Protein AF-A0A8S3FYE8-F1 (afdb_monomer)

Solvent-accessible surface area (backbone atoms only — not comparable to full-atom values): 4305 Å² total; per-residue (Å²): 135,89,83,79,79,80,72,74,92,68,82,67,78,74,72,84,82,85,85,86,80,69,68,43,73,55,70,52,75,45,75,61,89,53,68,37,87,91,77,60,50,47,60,51,72,47,76,50,76,41,49,66,80,77,55,75,77,86,83,118

InterPro domains:
  IPR005033 YEATS [PTHR47573] (11-60)
  IPR038704 YEATS superfamily [G3DSA:2.60.40.1970] (17-60)
  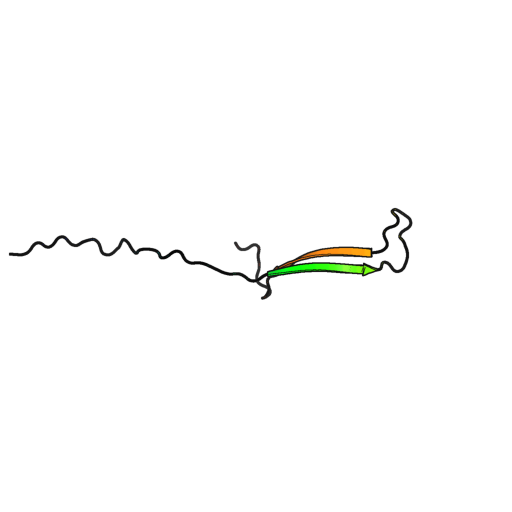IPR055129 YEATS domain [PS51037] (13-60)

Secondary structure (DSSP, 8-state):
--------TT----PPPP----EEEEEEEEE-SS--TTT---EEEEEEEEETTS--GGG-

Structure (mmCIF, N/CA/C/O backbone):
data_AF-A0A8S3FYE8-F1
#
_entry.id   AF-A0A8S3FYE8-F1
#
loop_
_atom_site.group_PDB
_atom_site.id
_atom_site.type_symbol
_atom_site.label_atom_id
_atom_site.label_alt_id
_atom_site.label_comp_id
_atom_site.label_asym_id
_atom_site.label_entity_id
_atom_site.label_seq_id
_atom_site.pdbx_PDB_ins_code
_atom_site.Cartn_x
_atom_si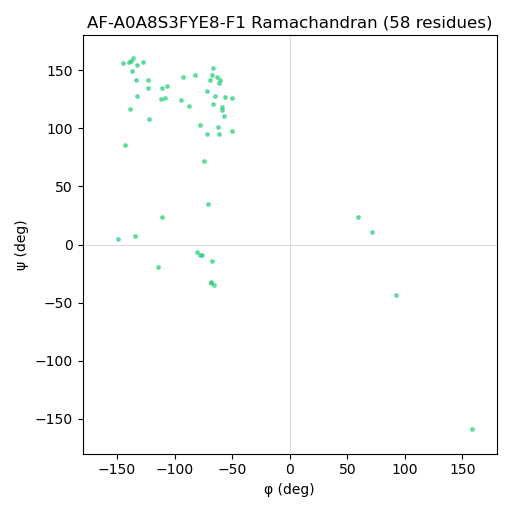te.Cartn_y
_atom_site.Cartn_z
_atom_site.occupancy
_atom_site.B_iso_or_equiv
_atom_site.auth_seq_id
_atom_site.auth_comp_id
_atom_site.auth_asym_id
_atom_site.auth_atom_id
_atom_site.pdbx_PDB_model_num
ATOM 1 N N . MET A 1 1 ? -36.340 -0.144 61.056 1.00 38.41 1 MET A N 1
ATOM 2 C CA . MET A 1 1 ? -37.203 -0.105 59.853 1.00 38.41 1 MET A CA 1
ATOM 3 C C . MET A 1 1 ? -36.387 0.518 58.724 1.00 38.41 1 MET A C 1
ATOM 5 O O . MET A 1 1 ? -35.803 1.570 58.937 1.00 38.41 1 MET A O 1
ATOM 9 N N . ARG A 1 2 ? -36.208 -0.213 57.616 1.00 46.00 2 ARG A N 1
ATOM 10 C CA . ARG A 1 2 ? -35.303 0.097 56.489 1.00 46.00 2 ARG A CA 1
ATOM 11 C C . ARG A 1 2 ? -35.639 1.424 55.806 1.00 46.00 2 ARG A C 1
ATOM 13 O O . ARG A 1 2 ? -36.800 1.598 55.473 1.00 46.00 2 ARG A O 1
ATOM 20 N N . LEU A 1 3 ? -34.617 2.176 55.393 1.00 43.78 3 LEU A N 1
ATOM 21 C CA . LEU A 1 3 ? -34.548 2.773 54.052 1.00 43.78 3 LEU A CA 1
ATOM 22 C C . LEU A 1 3 ? -33.085 2.732 53.581 1.00 43.78 3 LEU A C 1
ATOM 24 O O . LEU A 1 3 ? -32.309 3.657 53.791 1.00 43.78 3 LEU A O 1
ATOM 28 N N . GLY A 1 4 ? -32.701 1.592 52.998 1.00 42.81 4 GLY A N 1
ATOM 29 C CA . GLY A 1 4 ? -31.451 1.469 52.259 1.00 42.81 4 GLY A CA 1
ATOM 30 C C . GLY A 1 4 ? -31.531 2.331 51.004 1.00 42.81 4 GLY A C 1
ATOM 31 O O . GLY A 1 4 ? -32.430 2.140 50.183 1.00 42.81 4 GLY A O 1
ATOM 32 N N . GLY A 1 5 ? -30.608 3.282 50.875 1.00 47.06 5 GLY A N 1
ATOM 33 C CA . GLY A 1 5 ? -30.419 4.030 49.642 1.00 47.06 5 GLY A CA 1
ATOM 34 C C . GLY A 1 5 ? -30.100 3.056 48.513 1.00 47.06 5 GLY A C 1
ATOM 35 O O . GLY A 1 5 ? -29.108 2.331 48.571 1.00 47.06 5 GLY A O 1
ATOM 36 N N . LYS A 1 6 ? -30.964 3.011 47.496 1.00 51.34 6 LYS A N 1
ATOM 37 C CA . LYS A 1 6 ? -30.651 2.374 46.218 1.00 51.34 6 LYS A CA 1
ATOM 38 C C . LYS A 1 6 ? -29.477 3.138 45.612 1.00 51.34 6 LYS A C 1
ATOM 40 O O . LYS A 1 6 ? -29.666 4.216 45.057 1.00 51.34 6 LYS A O 1
ATOM 45 N N . LEU A 1 7 ? -28.274 2.580 45.726 1.00 52.69 7 LEU A N 1
ATOM 46 C CA . LEU A 1 7 ? -27.178 2.941 44.840 1.00 52.69 7 LEU A CA 1
ATOM 47 C C . LEU A 1 7 ? -27.669 2.617 43.422 1.00 52.69 7 LEU A C 1
ATOM 49 O O . LEU A 1 7 ? -28.008 1.468 43.134 1.00 52.69 7 LEU A O 1
ATOM 53 N N . ASN A 1 8 ? -27.819 3.637 42.580 1.00 51.59 8 ASN A N 1
ATOM 54 C CA . ASN A 1 8 ? -28.268 3.465 41.205 1.00 51.59 8 ASN A CA 1
ATOM 55 C C . ASN A 1 8 ? -27.315 2.493 40.499 1.00 51.59 8 ASN A C 1
ATOM 57 O O . ASN A 1 8 ? -26.157 2.813 40.253 1.00 51.59 8 ASN A O 1
ATOM 61 N N . SER A 1 9 ? -27.807 1.297 40.182 1.00 54.31 9 SER A N 1
ATOM 62 C CA . SER A 1 9 ? -27.070 0.181 39.577 1.00 54.31 9 SER A CA 1
ATOM 63 C C . SER A 1 9 ? -26.691 0.415 38.103 1.00 54.31 9 SER A C 1
ATOM 65 O O . SER A 1 9 ? -26.745 -0.509 37.295 1.00 54.31 9 SER A O 1
ATOM 67 N N . MET A 1 10 ? -26.382 1.655 37.717 1.00 50.12 10 MET A N 1
ATOM 68 C CA . MET A 1 10 ? -26.259 2.094 36.321 1.00 50.12 10 MET A CA 1
ATOM 69 C C . MET A 1 10 ? -25.018 2.946 36.026 1.00 50.12 10 MET A C 1
ATOM 71 O O . MET A 1 10 ? -24.843 3.348 34.878 1.00 50.12 10 MET A O 1
ATOM 75 N N . GLU A 1 11 ? -24.081 3.116 36.963 1.00 57.19 11 GLU A N 1
ATOM 76 C CA . GLU A 1 11 ? -22.677 3.307 36.564 1.00 57.19 11 GLU A CA 1
ATOM 77 C C . GLU A 1 11 ? -22.127 1.952 36.116 1.00 57.19 11 GLU A C 1
ATOM 79 O O . GLU A 1 11 ? -21.381 1.255 36.799 1.00 57.19 11 GLU A O 1
ATOM 84 N N . LYS A 1 12 ? -22.593 1.527 34.941 1.00 58.06 12 LYS A N 1
ATOM 85 C CA . LYS A 1 12 ? -22.038 0.405 34.201 1.00 58.06 12 LYS A CA 1
ATOM 86 C C . LYS A 1 12 ? -20.598 0.800 33.894 1.00 58.06 12 LYS A C 1
ATOM 88 O O . LYS A 1 12 ? -20.373 1.538 32.938 1.00 58.06 12 LYS A O 1
ATOM 93 N N . LEU A 1 13 ? -19.655 0.373 34.737 1.00 61.81 13 LEU A N 1
ATOM 94 C CA . LEU A 1 13 ? -18.221 0.471 34.487 1.00 61.81 13 LEU A CA 1
ATOM 95 C C . LEU A 1 13 ? -17.983 -0.107 33.091 1.00 61.81 13 LEU A C 1
ATOM 97 O O . LEU A 1 13 ? -17.980 -1.323 32.898 1.00 61.81 13 LEU A O 1
ATOM 101 N N . ARG A 1 14 ? -17.891 0.766 32.084 1.00 68.31 14 ARG A N 1
ATOM 102 C CA . ARG A 1 14 ? -17.542 0.362 30.729 1.00 68.31 14 ARG A CA 1
ATOM 103 C C . ARG A 1 14 ? -16.072 0.016 30.805 1.00 68.31 14 ARG A C 1
ATOM 105 O O . ARG A 1 14 ? -15.221 0.897 30.741 1.00 68.31 14 ARG A O 1
ATOM 112 N N . THR A 1 15 ? -15.780 -1.263 30.999 1.00 78.00 15 THR A N 1
ATOM 113 C CA . THR A 1 15 ? -14.443 -1.780 30.740 1.00 78.00 15 THR A CA 1
ATOM 114 C C . THR A 1 15 ? -14.047 -1.311 29.339 1.00 78.00 15 THR A C 1
ATOM 116 O O . THR A 1 15 ? -14.840 -1.513 28.410 1.00 78.00 15 THR A O 1
ATOM 119 N N . PRO A 1 16 ? -12.894 -0.644 29.168 1.00 83.00 16 PRO A N 1
ATOM 120 C CA . PRO A 1 16 ? -12.461 -0.201 27.853 1.00 83.00 16 PRO A CA 1
ATOM 121 C C . PRO A 1 16 ? -12.388 -1.412 26.923 1.00 83.00 16 PRO A C 1
ATOM 123 O O . PRO A 1 16 ? -11.789 -2.434 27.257 1.00 83.00 16 PRO A O 1
ATOM 126 N N . VAL A 1 17 ? -13.053 -1.310 25.774 1.00 90.56 17 VAL A N 1
ATOM 127 C CA . VAL A 1 17 ? -13.035 -2.358 24.754 1.00 90.56 17 VAL A CA 1
ATOM 128 C C . VAL A 1 17 ? -11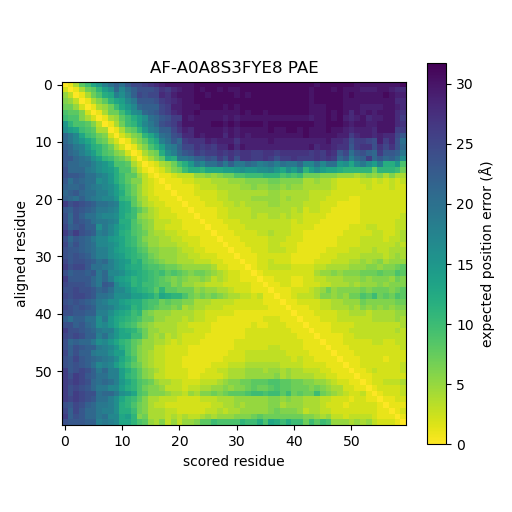.832 -2.099 23.858 1.00 90.56 17 VAL A C 1
ATOM 130 O O . VAL A 1 17 ? -11.746 -1.050 23.226 1.00 90.56 17 VAL A O 1
ATOM 133 N N . VAL A 1 18 ? -10.905 -3.053 23.807 1.00 93.94 18 VAL A N 1
ATOM 134 C CA . VAL A 1 18 ? -9.761 -3.019 22.889 1.00 93.94 18 VAL A CA 1
ATOM 135 C C . VAL A 1 18 ? -10.128 -3.803 21.633 1.00 93.94 18 VAL A C 1
ATOM 137 O O . VAL A 1 18 ? -10.497 -4.973 21.718 1.00 93.94 18 VAL A O 1
ATOM 140 N N . ILE A 1 19 ? -10.027 -3.161 20.468 1.00 93.25 19 ILE A N 1
ATOM 141 C CA . ILE A 1 19 ? -10.292 -3.777 19.163 1.00 93.25 19 ILE A CA 1
ATOM 142 C C . ILE A 1 19 ? -8.968 -3.886 18.409 1.00 93.25 19 ILE A C 1
ATOM 144 O O . ILE A 1 19 ? -8.278 -2.890 18.214 1.00 93.25 19 ILE A O 1
ATOM 148 N N . ILE A 1 20 ? -8.625 -5.097 17.969 1.00 95.00 20 ILE A N 1
ATOM 149 C CA . ILE A 1 20 ? -7.416 -5.373 17.185 1.00 95.00 20 ILE A CA 1
ATOM 150 C C . ILE A 1 20 ? -7.837 -5.693 15.750 1.00 95.00 20 ILE A C 1
ATOM 152 O O . ILE A 1 20 ? -8.665 -6.579 15.528 1.00 95.00 20 ILE A O 1
ATOM 156 N N . LYS A 1 21 ? -7.265 -4.980 14.773 1.00 95.12 21 LYS A N 1
ATOM 157 C CA . LYS A 1 21 ? -7.506 -5.188 13.339 1.00 95.12 21 LYS A CA 1
ATOM 158 C C . LYS A 1 21 ? -6.180 -5.477 12.626 1.00 95.12 21 LYS A C 1
ATOM 160 O O . LYS A 1 21 ? -5.360 -4.569 12.504 1.00 95.12 21 LYS A O 1
ATOM 165 N N . PRO A 1 22 ? -5.932 -6.722 12.184 1.00 96.62 22 PRO A N 1
ATOM 166 C CA . PRO A 1 22 ? -4.723 -7.038 11.437 1.00 96.62 22 PRO A CA 1
ATOM 167 C C . PRO A 1 22 ? -4.751 -6.389 10.048 1.00 96.62 22 PRO A C 1
ATOM 169 O O . PRO A 1 22 ? -5.783 -6.365 9.370 1.00 96.62 22 PRO A O 1
ATOM 172 N N . ILE A 1 23 ? -3.591 -5.901 9.615 1.00 96.94 23 ILE A N 1
A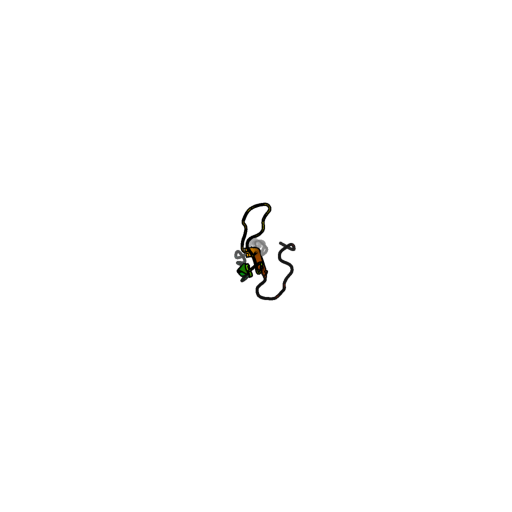TOM 173 C CA . ILE A 1 23 ? -3.380 -5.286 8.302 1.00 96.94 23 ILE A CA 1
ATOM 174 C C . ILE A 1 23 ? -2.195 -5.935 7.592 1.00 96.94 23 ILE A C 1
ATOM 176 O O . ILE A 1 23 ? -1.288 -6.485 8.217 1.00 96.94 23 ILE A O 1
ATOM 180 N N . LEU A 1 24 ? -2.192 -5.818 6.271 1.00 97.69 24 LEU A N 1
ATOM 181 C CA . LEU A 1 24 ? -1.069 -6.129 5.400 1.00 97.69 24 LEU A CA 1
ATOM 182 C C . LEU A 1 24 ? -0.476 -4.814 4.897 1.00 97.69 24 LEU A C 1
ATOM 184 O O . LEU A 1 24 ? -1.216 -3.932 4.464 1.00 97.69 24 LEU A O 1
ATOM 188 N N . TYR A 1 25 ? 0.846 -4.690 4.893 1.00 97.88 25 TYR A N 1
ATOM 189 C CA . TYR A 1 25 ? 1.547 -3.541 4.321 1.00 97.88 25 TYR A CA 1
ATOM 190 C C . TYR A 1 25 ? 2.690 -4.018 3.426 1.00 97.88 25 TYR A C 1
ATOM 192 O O . TYR A 1 25 ? 3.195 -5.128 3.591 1.00 97.88 25 TYR A O 1
ATOM 200 N N . GLY A 1 26 ? 3.087 -3.196 2.458 1.00 98.44 26 GLY A N 1
ATOM 201 C CA . GLY A 1 26 ? 4.209 -3.514 1.579 1.00 98.44 26 GLY A CA 1
ATOM 202 C C . GLY A 1 26 ? 4.166 -2.755 0.263 1.00 98.44 26 GLY A C 1
ATOM 203 O O . GLY A 1 26 ? 3.516 -1.716 0.148 1.00 98.44 26 GLY A O 1
ATOM 204 N N . ASN A 1 27 ? 4.862 -3.283 -0.743 1.00 98.62 27 ASN A N 1
ATOM 205 C CA . ASN A 1 27 ? 4.781 -2.797 -2.110 1.00 98.62 27 ASN A CA 1
ATOM 206 C C . ASN A 1 27 ? 4.737 -3.946 -3.124 1.00 98.62 27 ASN A C 1
ATOM 208 O O . ASN A 1 27 ? 5.166 -5.066 -2.866 1.00 98.62 27 ASN A O 1
ATOM 212 N N . THR A 1 28 ? 4.224 -3.649 -4.312 1.00 98.06 28 THR A N 1
ATOM 213 C CA . THR A 1 28 ? 4.432 -4.476 -5.503 1.00 98.06 28 THR A CA 1
ATOM 214 C C . THR A 1 28 ? 5.313 -3.710 -6.469 1.00 98.06 28 THR A C 1
ATOM 216 O O . THR A 1 28 ? 5.033 -2.538 -6.722 1.00 98.06 28 THR A O 1
ATOM 219 N N . ALA A 1 29 ? 6.325 -4.353 -7.047 1.00 98.25 29 ALA A N 1
ATOM 220 C CA . ALA A 1 29 ? 7.167 -3.768 -8.084 1.00 98.25 29 ALA A CA 1
ATOM 221 C C . ALA A 1 29 ? 7.148 -4.640 -9.344 1.00 98.25 29 ALA A C 1
ATOM 223 O O . ALA A 1 29 ? 7.145 -5.867 -9.265 1.00 98.25 29 ALA A O 1
ATOM 224 N N . LYS A 1 30 ? 7.131 -4.006 -10.518 1.00 98.00 30 LYS A N 1
ATOM 225 C CA . LYS A 1 30 ? 7.240 -4.684 -11.814 1.00 98.00 30 LYS A CA 1
ATOM 226 C C . LYS A 1 30 ? 8.269 -3.965 -12.676 1.00 98.00 30 LYS A C 1
ATOM 228 O O . LYS A 1 30 ? 8.165 -2.752 -12.870 1.00 98.00 30 LYS A O 1
ATOM 233 N N . HIS A 1 31 ? 9.230 -4.723 -13.197 1.00 97.56 31 HIS A N 1
ATOM 234 C CA . HIS A 1 31 ? 10.208 -4.218 -14.156 1.00 97.56 31 HIS A CA 1
ATOM 235 C C . HIS A 1 31 ? 9.502 -3.731 -15.431 1.00 97.56 31 HIS A C 1
ATOM 237 O O . HIS A 1 31 ? 8.554 -4.365 -15.900 1.00 97.56 31 HIS A O 1
ATOM 243 N N . LEU A 1 32 ? 9.951 -2.602 -15.980 1.00 96.75 32 LEU A N 1
ATOM 244 C CA . LEU A 1 32 ? 9.368 -1.973 -17.170 1.00 96.75 32 LEU A CA 1
ATOM 245 C C . LEU A 1 32 ? 9.785 -2.662 -18.481 1.00 96.75 32 LEU A C 1
ATOM 247 O O . LEU A 1 32 ? 9.220 -2.366 -19.526 1.00 96.75 32 LEU A O 1
ATOM 251 N N . GLY A 1 33 ? 10.737 -3.598 -18.430 1.00 96.56 33 GLY A N 1
ATOM 252 C CA . GLY A 1 33 ? 11.295 -4.287 -19.600 1.00 96.56 33 GLY A CA 1
ATOM 253 C C . GLY A 1 33 ? 12.534 -3.578 -20.140 1.00 96.56 33 GLY A C 1
ATOM 254 O O . GLY A 1 33 ? 13.556 -4.220 -20.360 1.00 96.56 33 GLY A O 1
ATOM 255 N N . THR A 1 34 ? 12.483 -2.252 -20.232 1.00 95.81 34 THR A N 1
ATOM 256 C CA . THR A 1 34 ? 13.618 -1.382 -20.555 1.00 95.81 34 THR A CA 1
ATOM 257 C C . THR A 1 34 ? 13.628 -0.159 -19.640 1.00 95.81 34 THR A C 1
ATOM 259 O O . THR A 1 34 ? 12.624 0.183 -19.010 1.00 95.81 34 THR A O 1
ATOM 262 N N . LYS A 1 35 ? 14.784 0.502 -19.537 1.00 96.50 35 LYS A N 1
ATOM 263 C CA . LYS A 1 35 ? 14.894 1.795 -18.859 1.00 96.50 35 LYS A CA 1
ATOM 264 C C . LYS A 1 35 ? 14.076 2.827 -19.641 1.00 96.50 35 LYS A C 1
ATOM 266 O O . LYS A 1 35 ? 14.252 2.942 -20.847 1.00 96.50 35 LYS A O 1
ATOM 271 N N . ARG A 1 36 ? 13.185 3.557 -18.969 1.00 95.94 36 ARG A N 1
ATOM 272 C CA . ARG A 1 36 ? 12.331 4.564 -19.609 1.00 95.94 36 ARG A CA 1
ATOM 273 C C . ARG A 1 36 ? 13.148 5.788 -20.01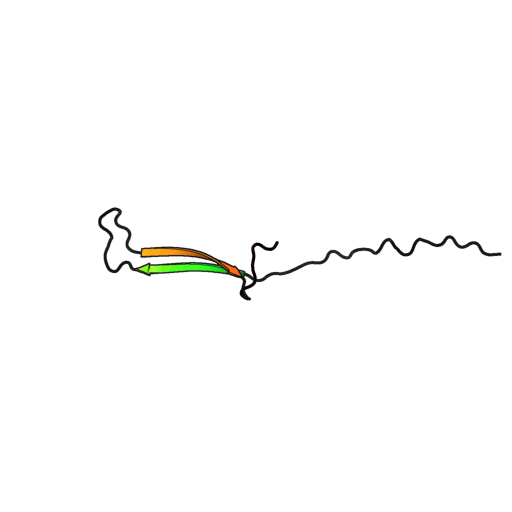4 1.00 95.94 36 ARG A C 1
ATOM 275 O O . ARG A 1 36 ? 13.862 6.338 -19.184 1.00 95.94 36 ARG A O 1
ATOM 282 N N . ASP A 1 37 ? 12.981 6.261 -21.242 1.00 96.00 37 ASP A N 1
ATOM 283 C CA . ASP A 1 37 ? 13.806 7.354 -21.777 1.00 96.00 37 ASP A CA 1
ATOM 284 C C . ASP A 1 37 ? 13.545 8.712 -21.108 1.00 96.00 37 ASP A C 1
ATOM 286 O O . ASP A 1 37 ? 14.466 9.505 -20.945 1.00 96.00 37 ASP A O 1
ATOM 290 N N . SER A 1 38 ? 12.309 8.975 -20.671 1.00 96.56 38 SER A N 1
ATOM 291 C CA . SER A 1 38 ? 11.913 10.282 -20.125 1.00 96.56 38 SER A CA 1
ATOM 292 C C . SER A 1 38 ? 12.562 10.629 -18.784 1.00 96.56 38 SER A C 1
ATOM 294 O O . SER A 1 38 ? 12.784 11.798 -18.492 1.00 96.56 38 SER A O 1
ATOM 296 N N . ASP A 1 39 ? 12.812 9.629 -17.942 1.00 96.56 39 ASP A N 1
ATOM 297 C CA . ASP A 1 39 ? 13.298 9.835 -16.570 1.00 96.56 39 ASP A CA 1
ATOM 298 C C . ASP A 1 39 ? 14.187 8.706 -16.044 1.00 96.56 39 ASP A C 1
ATOM 300 O O . ASP A 1 39 ? 14.602 8.701 -14.888 1.00 96.56 39 ASP A O 1
ATOM 304 N N . GLY A 1 40 ? 14.512 7.728 -16.883 1.00 97.31 40 GLY A N 1
ATOM 305 C CA . GLY A 1 40 ? 15.431 6.662 -16.532 1.00 97.31 40 GLY A CA 1
ATOM 306 C C . GLY A 1 40 ? 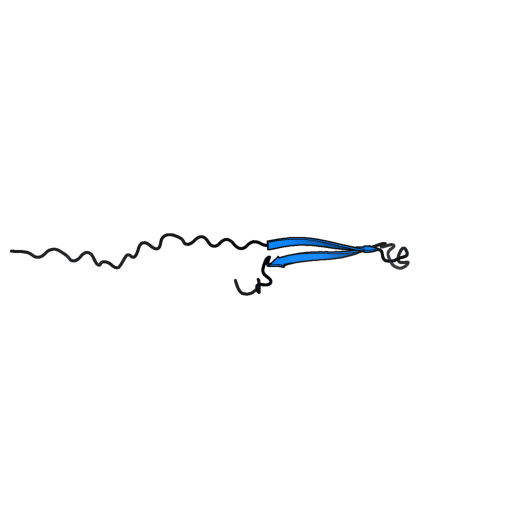14.899 5.643 -15.526 1.00 97.31 40 GLY A C 1
ATOM 307 O O . GLY A 1 40 ? 15.689 4.833 -15.038 1.00 97.31 40 GLY A O 1
ATOM 308 N N . HIS A 1 41 ? 13.605 5.640 -15.203 1.00 98.12 41 HIS A N 1
ATOM 309 C CA . HIS A 1 41 ? 13.036 4.634 -14.308 1.00 98.12 41 HIS A CA 1
ATOM 310 C C . HIS A 1 41 ? 13.055 3.233 -14.937 1.00 98.12 41 HIS A C 1
ATOM 312 O O . HIS A 1 41 ? 12.868 3.070 -16.142 1.00 98.12 41 HIS A O 1
ATOM 318 N N . THR A 1 42 ? 13.258 2.207 -14.107 1.00 97.69 42 THR A N 1
ATOM 319 C CA . THR A 1 42 ? 13.331 0.793 -14.535 1.00 97.69 42 THR A CA 1
ATOM 320 C C . THR A 1 42 ? 12.188 -0.057 -13.993 1.00 97.69 42 THR A C 1
ATOM 322 O O . THR A 1 42 ? 11.886 -1.117 -14.534 1.00 97.69 42 THR A O 1
ATOM 325 N N . HIS A 1 43 ? 11.525 0.399 -12.933 1.00 98.38 43 HIS A N 1
ATOM 326 C CA . HIS A 1 43 ? 10.426 -0.308 -12.294 1.00 98.38 43 HIS A CA 1
ATOM 327 C C . HIS A 1 43 ? 9.275 0.652 -12.039 1.00 98.38 43 HIS A C 1
ATOM 329 O O . HIS A 1 43 ? 9.481 1.791 -11.621 1.00 98.38 43 HIS A O 1
ATOM 335 N N . ARG A 1 44 ? 8.052 0.156 -12.221 1.00 97.31 44 ARG A N 1
ATOM 336 C CA . ARG A 1 44 ? 6.876 0.753 -11.589 1.00 97.31 44 ARG A CA 1
ATOM 337 C C . ARG A 1 44 ? 6.628 0.047 -10.270 1.00 97.31 44 ARG A C 1
ATOM 339 O O . ARG A 1 44 ? 6.805 -1.170 -10.179 1.00 97.31 44 ARG A O 1
ATOM 346 N N . TRP A 1 45 ? 6.185 0.794 -9.275 1.00 98.31 45 TRP A N 1
ATOM 347 C CA . TRP A 1 45 ? 5.861 0.237 -7.975 1.00 98.31 45 TRP A CA 1
ATOM 348 C C . TRP A 1 45 ? 4.600 0.872 -7.405 1.00 98.31 45 TRP A C 1
ATOM 350 O O . TRP A 1 45 ? 4.190 1.964 -7.794 1.00 98.31 45 TRP A O 1
ATOM 360 N N . SE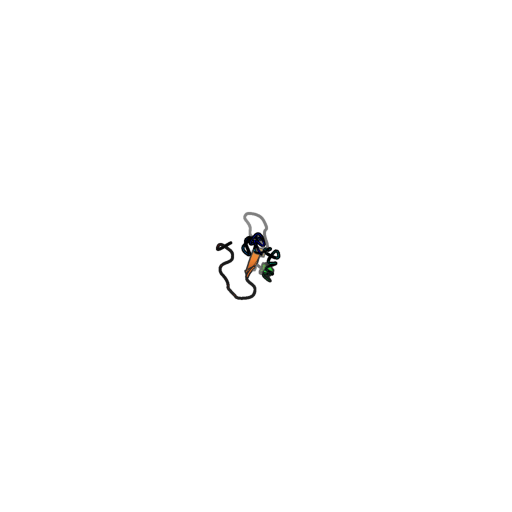R A 1 46 ? 3.962 0.146 -6.497 1.00 98.31 46 SER A N 1
ATOM 361 C CA . SER A 1 46 ? 2.794 0.609 -5.756 1.00 98.31 46 SER A CA 1
ATOM 362 C C . SER A 1 46 ? 2.943 0.153 -4.316 1.00 98.31 46 SER A C 1
ATOM 364 O O . SER A 1 46 ? 3.015 -1.048 -4.062 1.00 98.31 46 SER A O 1
ATOM 366 N N . VAL A 1 47 ? 3.037 1.108 -3.394 1.00 98.50 47 VAL A N 1
ATOM 367 C CA . VAL A 1 47 ? 2.999 0.854 -1.947 1.00 98.50 47 VAL A CA 1
ATOM 368 C C . VAL A 1 47 ? 1.539 0.723 -1.522 1.00 98.50 47 VAL A C 1
ATOM 370 O O . VAL A 1 47 ? 0.668 1.373 -2.099 1.00 98.50 47 VAL A O 1
ATOM 373 N N . TYR A 1 48 ? 1.256 -0.135 -0.547 1.00 97.56 48 TYR A N 1
ATOM 374 C CA . TYR A 1 48 ? -0.102 -0.375 -0.080 1.00 97.56 48 TYR A CA 1
ATOM 375 C C . TYR A 1 48 ? -0.182 -0.647 1.421 1.00 97.56 48 TYR A C 1
ATOM 377 O O . TYR A 1 48 ? 0.751 -1.156 2.045 1.00 97.56 48 TYR A O 1
ATOM 385 N N . ILE A 1 49 ? -1.377 -0.380 1.946 1.00 97.12 49 ILE A N 1
ATOM 386 C CA . ILE A 1 49 ? -1.933 -0.949 3.172 1.00 97.12 49 ILE A CA 1
ATOM 387 C C . ILE A 1 49 ? -3.253 -1.614 2.768 1.00 97.12 49 ILE A C 1
ATOM 389 O O . ILE A 1 49 ? -4.009 -1.049 1.977 1.00 97.12 49 ILE A O 1
ATOM 393 N N . ARG A 1 50 ? -3.512 -2.831 3.245 1.00 96.25 50 ARG A N 1
ATOM 394 C CA . ARG A 1 50 ? -4.734 -3.595 2.955 1.00 96.25 50 ARG A CA 1
ATOM 395 C C . ARG A 1 50 ? -5.254 -4.257 4.220 1.00 96.25 50 ARG A C 1
ATOM 397 O O . ARG A 1 50 ? -4.468 -4.623 5.095 1.00 96.25 50 ARG A O 1
ATOM 404 N N . SER A 1 51 ? -6.569 -4.432 4.306 1.00 96.81 51 SER A N 1
ATOM 405 C CA . SER A 1 51 ? -7.165 -5.260 5.349 1.00 96.81 51 SER A CA 1
ATOM 406 C C . SER A 1 51 ? -6.695 -6.700 5.175 1.00 96.81 51 SER A C 1
ATOM 408 O O . SER A 1 51 ? -6.523 -7.183 4.055 1.00 96.81 51 SER A O 1
ATOM 410 N N . PHE A 1 52 ? -6.479 -7.396 6.289 1.00 96.25 52 PHE A N 1
ATOM 411 C CA . PHE A 1 52 ? -6.143 -8.817 6.234 1.00 96.25 52 PHE A CA 1
ATOM 412 C C . PHE A 1 52 ? -7.312 -9.660 5.688 1.00 96.25 52 PHE A C 1
ATOM 414 O O . PHE A 1 52 ? -7.083 -10.605 4.941 1.00 96.25 52 PHE A O 1
ATOM 421 N N . ASN A 1 53 ? -8.559 -9.272 5.994 1.00 94.88 53 ASN A N 1
ATOM 422 C CA . ASN A 1 53 ? -9.779 -10.021 5.658 1.00 94.88 53 ASN A CA 1
ATOM 423 C C . ASN A 1 53 ? -10.669 -9.349 4.591 1.00 94.88 53 ASN A C 1
ATOM 425 O O . ASN A 1 53 ? -11.863 -9.620 4.540 1.00 94.88 53 ASN A O 1
ATOM 429 N N . ASN A 1 54 ? -10.118 -8.478 3.738 1.00 91.69 54 ASN A N 1
ATOM 430 C CA . ASN A 1 54 ? -10.878 -7.743 2.709 1.00 91.69 54 ASN A CA 1
ATOM 431 C C . ASN A 1 54 ? -12.016 -6.849 3.262 1.00 91.69 54 ASN A C 1
ATOM 433 O O . ASN A 1 54 ? -12.956 -6.513 2.545 1.00 91.69 54 ASN A O 1
ATOM 437 N N . ASP A 1 55 ? -11.908 -6.447 4.531 1.00 92.19 55 ASP A N 1
ATOM 438 C CA . ASP A 1 55 ? -12.760 -5.437 5.161 1.00 92.19 55 ASP A CA 1
ATOM 439 C C . ASP A 1 55 ? -12.517 -4.045 4.545 1.00 92.19 55 ASP A C 1
ATOM 441 O O . ASP A 1 55 ? -11.396 -3.736 4.117 1.00 92.19 55 ASP A O 1
ATOM 445 N N . ASP A 1 56 ? -13.538 -3.185 4.576 1.00 94.94 56 ASP A N 1
ATOM 446 C CA . ASP A 1 56 ? -13.411 -1.766 4.233 1.00 94.94 56 ASP A CA 1
ATOM 447 C C . ASP A 1 56 ? -12.771 -0.987 5.394 1.00 94.94 56 ASP A C 1
ATOM 449 O O . ASP A 1 56 ? -13.414 -0.676 6.400 1.00 94.94 56 ASP A O 1
ATOM 453 N N . LEU A 1 57 ? -11.481 -0.671 5.241 1.00 93.88 57 LEU A N 1
ATOM 454 C CA . LEU A 1 57 ? -10.699 0.077 6.231 1.00 93.88 57 LEU A CA 1
ATO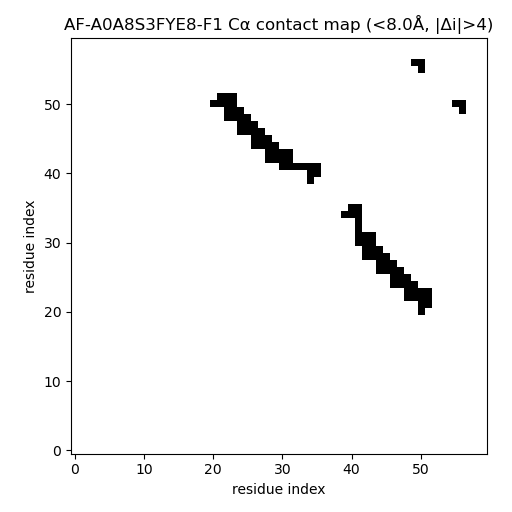M 455 C C . LEU A 1 57 ? -11.148 1.540 6.390 1.00 93.88 57 LEU A C 1
ATOM 457 O O . LEU A 1 57 ? -10.722 2.174 7.344 1.00 93.88 57 LEU A O 1
ATOM 461 N N . SER A 1 58 ? -11.964 2.091 5.482 1.00 95.06 58 SER A N 1
ATOM 462 C CA . SER A 1 58 ? -12.434 3.486 5.566 1.00 95.06 58 SER A CA 1
ATOM 463 C C . SER A 1 58 ? -13.604 3.688 6.535 1.00 95.06 58 SER A C 1
ATOM 465 O O . SER A 1 58 ? -14.024 4.815 6.784 1.00 95.06 58 SER A O 1
ATOM 467 N N . THR A 1 59 ? -14.140 2.591 7.076 1.00 95.56 59 THR A N 1
ATOM 468 C CA . THR A 1 59 ? -15.320 2.591 7.953 1.00 95.56 59 THR A CA 1
ATOM 469 C C . THR A 1 59 ? -15.047 3.055 9.384 1.00 95.56 59 THR A C 1
ATOM 471 O O . THR A 1 59 ? -15.998 3.237 10.147 1.00 95.56 59 THR A O 1
ATOM 474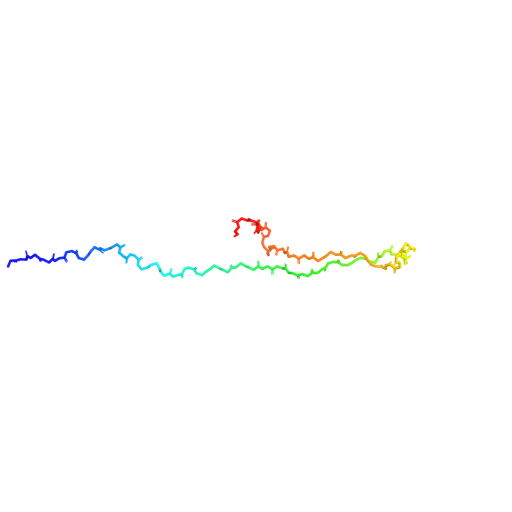 N N . TYR A 1 60 ? -13.782 3.234 9.762 1.00 88.56 60 TYR A N 1
ATOM 475 C CA . TYR A 1 60 ? -13.343 3.628 11.100 1.00 88.56 60 TYR A CA 1
ATOM 476 C C . TYR A 1 60 ? -12.240 4.686 11.030 1.00 88.56 60 TYR A C 1
ATOM 478 O O . TYR A 1 60 ? -12.047 5.366 12.062 1.00 88.56 60 TYR A O 1
#

Radius of gyration: 27.65 Å; Cα contacts (8 Å, |Δi|>4): 48; chains: 1; bounding box: 53×20×82 Å

pLDDT: mean 85.26, std 19.2, range [38.41, 98.62]

Mean predicted aligned error: 10.88 Å

Organism: NCBI:txid392030

Sequence (60 aa):
MRLGGKLNSMEKLRTPVVIIKPILYGNTAKHLGTKRDSDGHTHRWSVYIRSFNNDDLSTY

Foldseek 3Di:
DDDDDPPPPPPPVPPDDDDDFDKDWDKDKDAPVDQDPPPRDGIDMDTDIAGPVNDDPVPD